Protein AF-A0A7X9JMG4-F1 (afdb_monomer_lite)

Radius of gyration: 15.6 Å; chains: 1; bounding box: 37×18×47 Å

Sequence (71 aa):
PILAINNLKTETEIGEQKGFVSLLVGVFGVIRNPLAHEPKKEWDMSEQDTLDILTTISLIHRKLDESYRFN

Foldseek 3Di:
DQKALDDCPDPVSVVVRVVLVVLVVVLCVVPDDPPDDDDDPPPPADPVNVVVSVVSVVVNVVSRVNIDGDD

pLDDT: mean 86.52, std 15.46, range [48.66, 98.31]

Structure (mmCIF, N/CA/C/O backbone):
data_AF-A0A7X9JMG4-F1
#
_entry.id   AF-A0A7X9JMG4-F1
#
loop_
_atom_site.group_PDB
_atom_site.id
_atom_site.type_symbol
_atom_site.label_atom_id
_atom_site.label_alt_id
_atom_site.label_comp_id
_atom_site.label_asym_id
_atom_site.label_entity_id
_atom_site.label_seq_id
_atom_site.pdbx_PDB_ins_code
_atom_site.Cartn_x
_atom_site.Cartn_y
_atom_site.Cartn_z
_atom_site.occupancy
_atom_site.B_iso_or_equiv
_atom_site.auth_seq_id
_atom_site.auth_comp_id
_atom_site.auth_asym_id
_atom_site.auth_atom_id
_atom_site.pdbx_PDB_model_num
ATOM 1 N N . PRO A 1 1 ? -13.897 3.506 3.792 1.00 86.19 1 PRO A N 1
ATOM 2 C CA . PRO A 1 1 ? -13.460 2.877 2.515 1.00 86.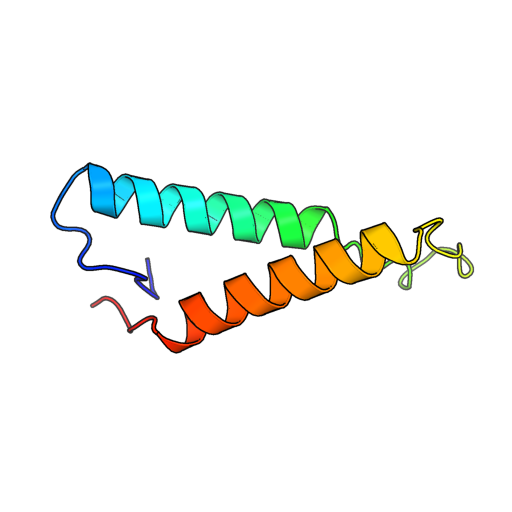19 1 PRO A CA 1
ATOM 3 C C . PRO A 1 1 ? -14.346 1.651 2.257 1.00 86.19 1 PRO A C 1
ATOM 5 O O . PRO A 1 1 ? -15.013 1.240 3.193 1.00 86.19 1 PRO A O 1
ATOM 8 N N . ILE A 1 2 ? -14.391 1.084 1.046 1.00 93.19 2 ILE A N 1
ATOM 9 C CA . ILE A 1 2 ? -15.160 -0.161 0.811 1.00 93.19 2 ILE A CA 1
ATOM 10 C C . ILE A 1 2 ? -14.428 -1.370 1.411 1.00 93.19 2 ILE A C 1
ATOM 12 O O . ILE A 1 2 ? -15.059 -2.256 1.979 1.00 93.19 2 ILE A O 1
ATOM 16 N N . LEU A 1 3 ? -13.097 -1.385 1.306 1.00 96.12 3 LEU A N 1
ATOM 17 C CA . LEU A 1 3 ? -12.221 -2.373 1.931 1.00 96.12 3 LEU A CA 1
ATOM 18 C C . LEU A 1 3 ? -11.400 -1.705 3.034 1.00 96.12 3 LEU A C 1
ATOM 20 O O . LEU A 1 3 ? -10.838 -0.626 2.812 1.00 96.12 3 LEU A O 1
ATOM 24 N N . ALA A 1 4 ? -11.333 -2.338 4.202 1.00 97.12 4 ALA A N 1
ATOM 25 C CA . ALA A 1 4 ? -10.488 -1.915 5.311 1.00 97.12 4 ALA A CA 1
ATOM 26 C C . ALA A 1 4 ? -9.371 -2.933 5.560 1.00 97.12 4 ALA A C 1
ATOM 28 O O . ALA A 1 4 ? -9.609 -4.139 5.533 1.00 97.12 4 ALA A O 1
ATOM 29 N N . ILE A 1 5 ? -8.159 -2.431 5.811 1.00 97.19 5 ILE A N 1
ATOM 30 C CA . ILE A 1 5 ? -6.977 -3.249 6.138 1.00 97.19 5 ILE A CA 1
ATOM 31 C C . ILE A 1 5 ? -6.745 -3.390 7.652 1.00 97.19 5 ILE A C 1
ATOM 33 O O . ILE A 1 5 ? -5.832 -4.089 8.073 1.00 97.19 5 ILE A O 1
ATOM 37 N N . ASN A 1 6 ? -7.540 -2.698 8.474 1.00 95.31 6 ASN A N 1
ATOM 38 C CA . ASN A 1 6 ? -7.523 -2.750 9.939 1.00 95.31 6 ASN A CA 1
ATOM 39 C C . ASN A 1 6 ? -8.893 -2.294 10.496 1.00 95.31 6 ASN A C 1
ATOM 41 O O . ASN A 1 6 ? -9.859 -2.183 9.739 1.00 95.31 6 ASN A O 1
ATOM 45 N N . ASN A 1 7 ? -9.023 -2.045 11.805 1.00 95.44 7 ASN A N 1
ATOM 46 C CA . ASN A 1 7 ? -10.322 -1.738 12.426 1.00 95.44 7 ASN A CA 1
ATOM 47 C C . ASN A 1 7 ? -10.783 -0.278 12.290 1.00 95.44 7 ASN A C 1
ATOM 49 O O . ASN A 1 7 ? -11.925 0.014 12.640 1.00 95.44 7 ASN A O 1
ATOM 53 N N . LEU A 1 8 ? -9.919 0.636 11.832 1.00 96.00 8 LEU A N 1
ATOM 54 C CA . LEU A 1 8 ? -10.211 2.073 11.711 1.00 96.00 8 LEU A CA 1
ATOM 55 C C . LEU A 1 8 ? -10.760 2.726 13.002 1.00 96.00 8 LEU A C 1
ATOM 57 O O . LEU A 1 8 ? -11.542 3.673 12.923 1.00 96.00 8 LEU A O 1
ATOM 61 N N . LYS A 1 9 ? -10.375 2.238 14.191 1.00 97.06 9 LYS A N 1
ATOM 62 C CA . LYS A 1 9 ? -10.865 2.753 15.486 1.00 97.06 9 LYS A CA 1
ATOM 63 C C . LYS A 1 9 ? -9.998 3.876 16.037 1.00 97.06 9 LYS A C 1
ATOM 65 O O . LYS A 1 9 ? -10.501 4.752 16.734 1.00 97.06 9 LYS A O 1
ATOM 70 N N . THR A 1 10 ? -8.701 3.830 15.761 1.00 98.31 10 THR A N 1
ATOM 71 C CA . THR A 1 10 ? -7.720 4.804 16.255 1.00 98.31 10 THR A CA 1
ATOM 72 C C . THR A 1 10 ? -7.213 5.706 15.135 1.00 98.31 10 THR A C 1
ATOM 74 O O . THR A 1 10 ? -7.243 5.339 13.960 1.00 98.31 10 THR A O 1
ATOM 77 N N . GLU A 1 11 ? -6.690 6.883 15.489 1.00 98.19 11 GLU A N 1
ATOM 78 C CA . GLU A 1 11 ? -6.046 7.777 14.515 1.00 98.19 11 GLU A CA 1
ATOM 79 C C . GLU A 1 11 ? -4.890 7.088 13.781 1.00 98.19 11 GLU A C 1
ATOM 81 O O . GLU A 1 11 ? -4.729 7.278 12.576 1.00 98.19 11 GLU A O 1
ATOM 86 N N . THR A 1 12 ? -4.142 6.231 14.479 1.00 98.06 12 THR A N 1
ATOM 87 C CA . THR A 1 12 ? -3.070 5.413 13.901 1.00 98.06 12 THR A CA 1
ATOM 88 C C . THR A 1 12 ? -3.599 4.458 12.834 1.00 98.06 12 THR A C 1
ATOM 90 O O . THR A 1 12 ? -3.076 4.437 11.723 1.00 98.06 12 THR A O 1
ATOM 93 N N . GLU A 1 13 ? -4.660 3.702 13.129 1.00 97.62 13 GLU A N 1
ATOM 94 C CA . GLU A 1 13 ? -5.275 2.766 12.176 1.00 97.62 13 GLU A CA 1
ATOM 95 C C . GLU A 1 13 ? -5.842 3.493 10.948 1.00 97.62 13 GLU A C 1
ATOM 97 O O . GLU A 1 13 ? -5.644 3.065 9.807 1.00 97.62 13 GLU A O 1
ATOM 102 N N . ILE A 1 14 ? -6.499 4.635 11.166 1.00 97.88 14 ILE A N 1
ATOM 103 C CA . ILE A 1 14 ? -7.006 5.491 10.088 1.00 97.88 14 ILE A CA 1
ATOM 104 C C . ILE A 1 14 ? -5.844 6.031 9.241 1.00 97.88 14 ILE A C 1
ATOM 106 O O . ILE A 1 14 ? -5.944 6.090 8.013 1.00 97.88 14 ILE A O 1
ATOM 110 N N . GLY A 1 15 ? -4.745 6.426 9.884 1.00 98.31 15 GLY A N 1
ATOM 111 C CA . GLY A 1 15 ? -3.520 6.865 9.227 1.00 98.31 15 GLY A CA 1
ATOM 112 C C . GLY A 1 15 ? -2.905 5.770 8.359 1.00 98.31 15 GLY A C 1
ATOM 113 O O . GLY A 1 15 ? -2.588 6.029 7.200 1.00 98.31 15 GLY A O 1
ATOM 114 N N . GLU A 1 16 ? -2.814 4.540 8.868 1.00 97.69 16 GLU A N 1
ATOM 115 C CA . GLU A 1 16 ? -2.307 3.386 8.115 1.00 97.69 16 GLU A CA 1
ATOM 116 C C . GLU A 1 16 ? -3.164 3.111 6.875 1.00 97.69 16 GLU A C 1
ATOM 118 O O . GLU A 1 16 ? -2.631 2.981 5.775 1.00 97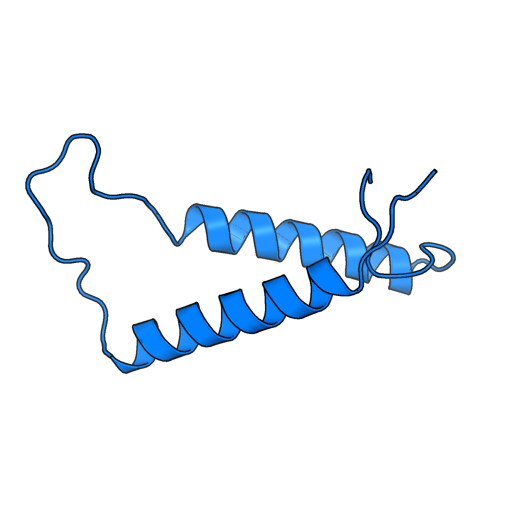.69 16 GLU A O 1
ATOM 123 N N . GLN A 1 17 ? -4.493 3.107 7.013 1.00 97.81 17 GLN A N 1
ATOM 124 C CA . GLN A 1 17 ? -5.401 2.932 5.879 1.00 97.81 17 GLN A CA 1
ATOM 125 C C . GLN A 1 17 ? -5.194 4.012 4.812 1.00 97.81 17 GLN A C 1
ATOM 127 O O . GLN A 1 17 ? -5.163 3.706 3.620 1.00 97.81 17 GLN A O 1
ATOM 132 N N . LYS A 1 18 ? -5.050 5.279 5.221 1.00 98.00 18 LYS A N 1
ATOM 133 C CA . LYS A 1 18 ? -4.777 6.389 4.296 1.00 98.00 18 LYS A CA 1
ATOM 134 C C . LYS A 1 18 ? -3.421 6.224 3.612 1.00 98.00 18 LYS A C 1
ATOM 136 O O . LYS A 1 18 ? -3.339 6.382 2.399 1.00 98.00 18 LYS A O 1
ATOM 141 N N . GLY A 1 19 ? -2.381 5.871 4.367 1.00 97.69 19 GLY A N 1
ATOM 142 C CA . GLY A 1 19 ? -1.044 5.612 3.834 1.00 97.69 19 GLY A CA 1
ATOM 143 C C . GLY A 1 19 ? -1.040 4.468 2.822 1.00 97.69 19 GLY A C 1
ATOM 144 O O . GLY A 1 19 ? -0.454 4.595 1.750 1.00 97.69 19 GLY A O 1
ATOM 145 N N . PHE A 1 20 ? -1.772 3.392 3.113 1.00 97.25 20 PHE A N 1
ATOM 146 C CA . PHE A 1 20 ? -1.928 2.264 2.200 1.00 97.25 20 PHE A CA 1
ATOM 147 C C . PHE A 1 20 ? -2.638 2.663 0.900 1.00 97.25 20 PHE A C 1
ATOM 149 O O . PHE A 1 20 ? -2.185 2.298 -0.181 1.00 97.25 20 PHE A O 1
ATOM 156 N N . VAL A 1 21 ? -3.695 3.478 0.973 1.00 96.50 21 VAL A N 1
ATOM 157 C CA . VAL A 1 21 ? -4.357 4.022 -0.228 1.00 96.50 21 VAL A CA 1
ATOM 158 C C . VAL A 1 21 ? -3.395 4.883 -1.053 1.00 96.50 21 VAL A C 1
ATOM 160 O O . VAL A 1 21 ? -3.332 4.719 -2.270 1.00 96.50 21 VAL A O 1
ATOM 163 N N . SER A 1 22 ? -2.608 5.755 -0.418 1.00 96.56 22 SER A N 1
ATOM 164 C CA . SER A 1 22 ? -1.602 6.567 -1.117 1.00 96.56 22 SER A CA 1
ATOM 165 C C . SER A 1 22 ? -0.537 5.711 -1.807 1.00 96.56 22 SER A C 1
ATOM 167 O O . SER A 1 22 ? -0.154 6.017 -2.936 1.00 96.56 22 SER A O 1
ATOM 169 N N . LEU A 1 23 ? -0.097 4.616 -1.173 1.00 95.25 23 LEU A N 1
ATOM 170 C CA . LEU A 1 23 ? 0.819 3.647 -1.780 1.00 95.25 23 LEU A CA 1
ATOM 171 C C . LEU A 1 23 ? 0.210 3.016 -3.038 1.00 95.25 23 LEU A C 1
ATOM 173 O O . LEU A 1 23 ? 0.869 2.990 -4.072 1.00 95.25 23 LEU A O 1
ATOM 177 N N . LEU A 1 24 ? -1.043 2.551 -2.977 1.00 94.62 24 LEU A N 1
ATOM 178 C CA . LEU A 1 24 ? -1.733 1.957 -4.130 1.00 94.62 24 LEU A CA 1
ATOM 179 C C . LEU A 1 24 ? -1.816 2.929 -5.309 1.00 94.62 24 LEU A C 1
ATOM 181 O O . LEU A 1 24 ? -1.508 2.557 -6.440 1.00 94.62 24 LEU A O 1
ATOM 185 N N . VAL A 1 25 ? -2.197 4.181 -5.040 1.00 93.25 25 VAL A N 1
ATOM 186 C CA . VAL A 1 25 ? -2.263 5.234 -6.064 1.00 93.25 25 VAL A CA 1
ATOM 187 C C . VAL A 1 25 ? -0.877 5.506 -6.653 1.00 93.25 25 VAL A C 1
ATOM 189 O O . VAL A 1 25 ? -0.745 5.622 -7.870 1.00 93.25 25 VAL A O 1
ATOM 192 N N . GLY A 1 26 ? 0.16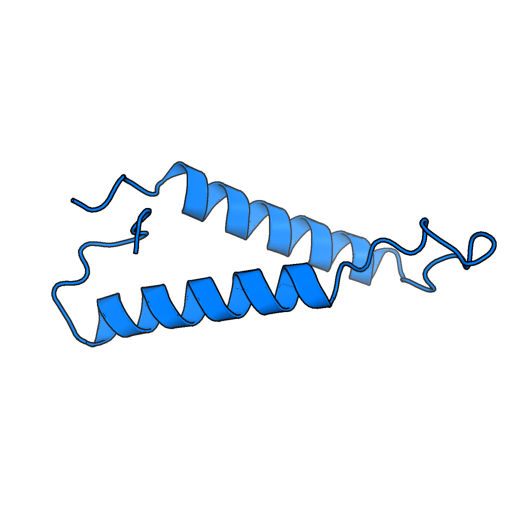0 5.559 -5.814 1.00 91.56 26 GLY A N 1
ATOM 193 C CA . GLY A 1 26 ? 1.542 5.745 -6.253 1.00 91.56 26 GLY A CA 1
ATOM 194 C C . GLY A 1 26 ? 2.036 4.604 -7.144 1.00 91.56 26 GLY A C 1
ATOM 195 O O . GLY A 1 26 ? 2.528 4.856 -8.241 1.00 91.56 26 GLY A O 1
ATOM 196 N N . VAL A 1 27 ? 1.846 3.352 -6.719 1.00 91.00 27 VAL A N 1
ATOM 197 C CA . VAL A 1 27 ? 2.244 2.160 -7.486 1.00 91.00 27 VAL A CA 1
ATOM 198 C C . VAL A 1 27 ? 1.509 2.100 -8.823 1.00 91.00 27 VAL A C 1
ATOM 200 O O . VAL A 1 27 ? 2.142 1.888 -9.854 1.00 91.00 27 VAL A O 1
ATOM 203 N N . PHE A 1 28 ? 0.202 2.373 -8.838 1.00 86.81 28 PHE A N 1
ATOM 204 C CA . PHE A 1 28 ? -0.573 2.437 -10.078 1.00 86.81 28 PHE A CA 1
ATOM 205 C C . PHE A 1 28 ? -0.097 3.560 -11.016 1.00 86.81 28 PHE A C 1
ATOM 207 O O . PHE A 1 28 ? -0.105 3.397 -12.232 1.00 86.81 28 PHE A O 1
ATOM 214 N N . GLY A 1 29 ? 0.347 4.696 -10.470 1.00 84.31 29 GLY A N 1
ATOM 215 C CA . GLY A 1 29 ? 0.902 5.799 -11.258 1.00 84.31 29 GLY A CA 1
ATOM 216 C C . GLY A 1 29 ? 2.292 5.511 -11.839 1.00 84.31 29 GLY A C 1
ATOM 217 O O . GLY A 1 29 ? 2.587 5.941 -12.955 1.00 84.31 29 GLY A O 1
ATOM 218 N N . VAL A 1 30 ? 3.141 4.788 -11.099 1.00 78.69 30 VAL A N 1
ATOM 219 C CA . VAL A 1 30 ? 4.504 4.413 -11.522 1.00 78.69 30 VAL A CA 1
ATOM 220 C C . VAL A 1 30 ? 4.471 3.309 -12.574 1.00 78.69 30 VAL A C 1
ATOM 222 O O . VAL A 1 30 ? 5.181 3.395 -13.577 1.00 78.69 30 VAL A O 1
ATOM 225 N N . ILE A 1 31 ? 3.619 2.300 -12.383 1.00 74.69 31 ILE A N 1
ATOM 226 C CA . ILE A 1 31 ? 3.417 1.220 -13.349 1.00 74.69 31 ILE A CA 1
ATOM 227 C C . ILE A 1 31 ? 2.493 1.740 -14.451 1.00 74.69 31 ILE A C 1
ATOM 229 O O . ILE A 1 31 ? 1.304 1.428 -14.523 1.00 74.69 31 ILE A O 1
ATOM 233 N N . ARG A 1 32 ? 3.038 2.585 -15.327 1.00 64.69 32 ARG A N 1
ATOM 234 C CA . ARG A 1 32 ? 2.324 2.984 -16.540 1.00 64.69 32 ARG A CA 1
ATOM 235 C C . ARG A 1 32 ? 2.236 1.781 -17.471 1.00 64.69 32 ARG A C 1
ATOM 237 O O . ARG A 1 32 ? 3.166 0.991 -17.560 1.00 64.69 32 ARG A O 1
ATOM 244 N N . ASN A 1 33 ? 1.127 1.667 -18.192 1.00 53.62 33 ASN A N 1
ATOM 245 C CA . ASN A 1 33 ? 1.009 0.783 -19.345 1.00 53.62 33 ASN A CA 1
ATOM 246 C C . ASN A 1 33 ? 1.535 1.532 -20.591 1.00 53.62 33 ASN A C 1
ATOM 248 O O . ASN A 1 33 ? 0.774 2.308 -21.173 1.00 53.62 33 ASN A O 1
ATOM 252 N N . PRO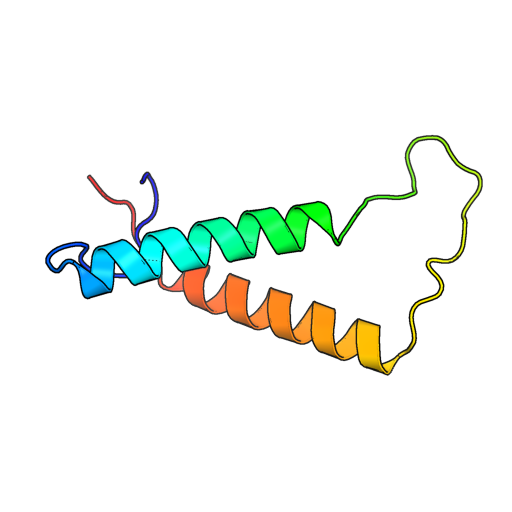 A 1 34 ? 2.800 1.353 -21.024 1.00 48.66 34 PRO A N 1
ATOM 253 C CA . PRO A 1 34 ? 3.326 2.011 -22.223 1.00 48.66 34 PRO A CA 1
ATOM 254 C C . PRO A 1 34 ? 2.688 1.527 -23.542 1.00 48.66 34 PRO A C 1
ATOM 256 O O . PRO A 1 34 ? 3.035 2.043 -24.598 1.00 48.66 34 PRO A O 1
ATOM 259 N N . LEU A 1 35 ? 1.753 0.564 -23.529 1.00 51.88 35 LEU A N 1
ATOM 260 C CA . LEU A 1 35 ? 1.279 -0.116 -24.745 1.00 51.88 35 LEU A CA 1
ATOM 261 C C . LEU A 1 35 ? 0.089 0.527 -25.476 1.00 51.88 35 LEU A C 1
ATOM 263 O O . LEU A 1 35 ? -0.408 -0.078 -26.421 1.00 51.88 35 LEU A O 1
ATOM 267 N N . ALA A 1 36 ? -0.397 1.713 -25.104 1.00 51.00 36 ALA A N 1
ATOM 268 C CA . ALA A 1 36 ? -1.566 2.261 -25.803 1.00 51.00 36 ALA A CA 1
ATOM 269 C C . ALA A 1 36 ? -1.217 2.997 -27.113 1.00 51.00 36 ALA A C 1
ATOM 271 O O . ALA A 1 36 ? -1.909 2.799 -28.109 1.00 51.00 36 ALA A O 1
ATOM 272 N N . HIS A 1 37 ? -0.161 3.826 -27.145 1.00 49.03 37 HIS A N 1
ATOM 273 C CA . HIS A 1 37 ? 0.068 4.741 -28.280 1.00 49.03 37 HIS A CA 1
ATOM 274 C C . HIS A 1 37 ? 1.535 5.023 -28.653 1.00 49.03 37 HIS A C 1
ATOM 276 O O . HIS A 1 37 ? 1.763 5.744 -29.622 1.00 49.03 37 HIS A O 1
ATOM 282 N N . GLU A 1 38 ? 2.528 4.462 -27.955 1.00 50.19 38 GLU A N 1
ATOM 283 C CA . GLU A 1 38 ? 3.945 4.641 -28.309 1.00 50.19 38 GLU A CA 1
ATOM 284 C C . GLU A 1 38 ? 4.565 3.312 -28.779 1.00 50.19 38 GLU A C 1
ATOM 286 O O . GLU A 1 38 ? 4.291 2.263 -28.188 1.00 50.19 38 GLU A O 1
ATOM 291 N N . PRO A 1 39 ? 5.381 3.308 -29.855 1.00 56.00 39 PRO A N 1
ATOM 292 C CA . PRO A 1 39 ? 6.079 2.106 -30.301 1.00 56.00 39 PRO A CA 1
ATOM 293 C C . PRO A 1 39 ? 6.962 1.611 -29.159 1.00 56.00 39 PRO A C 1
ATOM 295 O O . PRO A 1 39 ? 7.797 2.384 -28.701 1.00 56.00 39 PRO A O 1
ATOM 298 N N . LYS A 1 40 ? 6.723 0.364 -28.703 1.00 51.78 40 LYS A N 1
ATOM 299 C CA . LYS A 1 40 ? 7.393 -0.347 -27.592 1.00 51.78 40 LYS A CA 1
ATOM 300 C C . LYS A 1 40 ? 8.699 0.334 -27.173 1.00 51.78 40 LYS A C 1
ATOM 302 O O . LYS A 1 40 ? 9.776 -0.034 -27.637 1.00 51.78 40 LYS A O 1
ATOM 307 N N . LYS A 1 41 ? 8.604 1.330 -26.295 1.00 55.22 41 LYS A N 1
ATOM 308 C CA . LYS A 1 41 ? 9.773 1.812 -25.579 1.00 55.22 41 LYS A CA 1
ATOM 309 C C . LYS A 1 41 ? 10.005 0.756 -24.518 1.00 55.22 41 LYS A C 1
ATOM 311 O O . LYS A 1 41 ? 9.147 0.576 -23.653 1.00 55.22 41 LYS A O 1
ATOM 316 N N . GLU A 1 42 ? 11.083 -0.010 -24.657 1.00 60.19 42 GLU A N 1
ATOM 317 C CA . GLU A 1 42 ? 11.554 -0.854 -23.565 1.00 60.19 42 GLU A CA 1
ATOM 318 C C . GLU A 1 42 ? 11.626 0.052 -22.339 1.00 60.19 42 GLU A C 1
ATOM 320 O O . GLU A 1 42 ? 12.239 1.123 -22.368 1.00 60.19 42 GLU A O 1
ATOM 325 N N . TRP A 1 43 ? 10.837 -0.282 -21.323 1.00 69.75 43 TRP A N 1
ATOM 326 C CA . TRP A 1 43 ? 10.915 0.412 -20.056 1.00 69.75 43 TRP A CA 1
ATOM 327 C C . TRP A 1 43 ? 12.331 0.147 -19.553 1.00 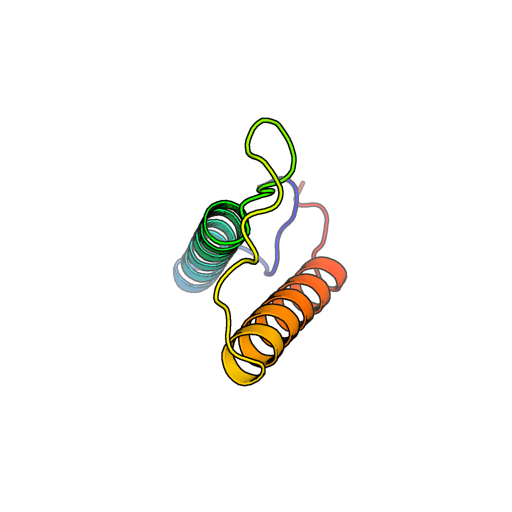69.75 43 TRP A C 1
ATOM 329 O O . TRP A 1 43 ? 12.638 -0.999 -19.238 1.00 69.75 43 TRP A O 1
ATOM 339 N N . ASP A 1 44 ? 13.193 1.169 -19.599 1.00 71.00 44 ASP A N 1
ATOM 340 C CA . ASP A 1 44 ? 14.597 1.091 -19.180 1.00 71.00 44 ASP A CA 1
ATOM 341 C C . ASP A 1 44 ? 14.635 0.898 -17.663 1.00 71.00 44 ASP A C 1
ATOM 343 O O . ASP A 1 44 ? 14.687 1.845 -16.879 1.00 71.00 44 ASP A O 1
ATOM 347 N N . MET A 1 45 ? 14.417 -0.350 -17.274 1.00 78.31 45 MET A N 1
ATOM 348 C CA . MET A 1 45 ? 14.262 -0.823 -15.918 1.00 78.31 45 MET A CA 1
ATOM 349 C C . MET A 1 45 ? 15.297 -1.918 -15.714 1.00 78.31 45 MET A C 1
ATOM 351 O O . MET A 1 45 ? 15.371 -2.868 -16.496 1.00 78.31 45 MET A O 1
ATOM 355 N N . SER A 1 46 ? 16.080 -1.804 -14.647 1.00 87.06 46 SER A N 1
ATOM 356 C CA . SER A 1 46 ? 17.009 -2.867 -14.289 1.00 87.06 46 SER A CA 1
ATOM 357 C C . SER A 1 46 ? 16.267 -4.109 -13.775 1.00 87.06 46 SER A C 1
ATOM 359 O O . SER A 1 46 ? 15.115 -4.055 -13.334 1.00 87.06 46 SER A O 1
ATOM 361 N N . GLU A 1 47 ? 16.939 -5.259 -13.776 1.00 87.06 47 GLU A N 1
ATOM 362 C CA . GLU A 1 47 ? 16.411 -6.461 -13.118 1.00 87.06 47 GLU A CA 1
ATOM 363 C C . GLU A 1 47 ? 16.091 -6.191 -11.637 1.00 87.06 47 GLU A C 1
ATOM 365 O O . GLU A 1 47 ? 15.048 -6.613 -11.140 1.00 87.06 47 GLU A O 1
ATOM 370 N N . GLN A 1 48 ? 16.940 -5.416 -10.954 1.00 91.50 48 GLN A N 1
ATOM 371 C CA . GLN A 1 48 ? 16.742 -5.039 -9.556 1.00 91.50 48 GLN A CA 1
ATOM 372 C C . GLN A 1 48 ? 15.453 -4.228 -9.363 1.00 91.50 48 GLN A C 1
ATOM 374 O O . GLN A 1 48 ? 14.631 -4.579 -8.519 1.00 91.50 48 GLN A O 1
ATOM 379 N N . ASP A 1 49 ? 15.225 -3.211 -10.198 1.00 86.94 49 ASP A N 1
ATOM 380 C CA . ASP A 1 49 ? 13.987 -2.423 -10.163 1.00 86.94 49 ASP A CA 1
ATOM 381 C C . ASP A 1 49 ? 12.755 -3.310 -10.416 1.00 86.94 49 ASP A C 1
ATOM 383 O O . ASP A 1 49 ? 11.717 -3.149 -9.770 1.00 86.94 49 ASP A O 1
ATOM 387 N N . THR A 1 50 ? 12.875 -4.292 -11.319 1.00 86.81 50 THR A N 1
ATOM 388 C CA . THR A 1 50 ? 11.804 -5.261 -11.601 1.00 86.81 50 THR A CA 1
ATOM 389 C C . THR A 1 50 ? 11.466 -6.072 -10.355 1.00 86.81 50 THR A C 1
ATOM 391 O O . THR A 1 50 ? 10.292 -6.211 -9.998 1.00 86.81 50 THR A O 1
ATOM 394 N N . LEU A 1 51 ? 12.485 -6.598 -9.674 1.00 93.31 51 LEU A N 1
ATOM 395 C CA . LEU A 1 51 ? 12.318 -7.384 -8.454 1.00 93.31 51 LEU A CA 1
ATOM 396 C C . LEU A 1 51 ? 11.695 -6.555 -7.328 1.00 93.31 51 LEU A C 1
ATOM 398 O O . LEU A 1 51 ? 10.789 -7.044 -6.646 1.00 93.31 51 LEU A O 1
ATOM 402 N N . ASP A 1 52 ? 12.110 -5.302 -7.162 1.00 92.06 52 ASP A N 1
ATOM 403 C CA . ASP A 1 52 ? 11.586 -4.416 -6.121 1.00 92.06 52 ASP A CA 1
ATOM 404 C C . ASP A 1 52 ? 10.121 -4.039 -6.378 1.00 92.06 52 ASP A C 1
ATOM 406 O O . ASP A 1 52 ? 9.288 -4.071 -5.462 1.00 92.06 52 ASP A O 1
ATOM 410 N N . ILE A 1 53 ? 9.762 -3.771 -7.638 1.00 90.00 53 ILE A N 1
ATOM 411 C CA . ILE A 1 53 ? 8.375 -3.506 -8.040 1.00 90.00 53 ILE A CA 1
ATOM 412 C C . ILE A 1 53 ? 7.506 -4.740 -7.802 1.00 90.00 53 ILE A C 1
ATOM 414 O O . ILE A 1 53 ? 6.462 -4.638 -7.153 1.00 90.00 53 ILE A O 1
ATOM 418 N N . LEU A 1 54 ? 7.930 -5.915 -8.272 1.00 92.44 54 LEU A N 1
ATOM 419 C CA . LEU A 1 54 ? 7.171 -7.154 -8.091 1.00 92.44 54 LEU A CA 1
ATOM 420 C C 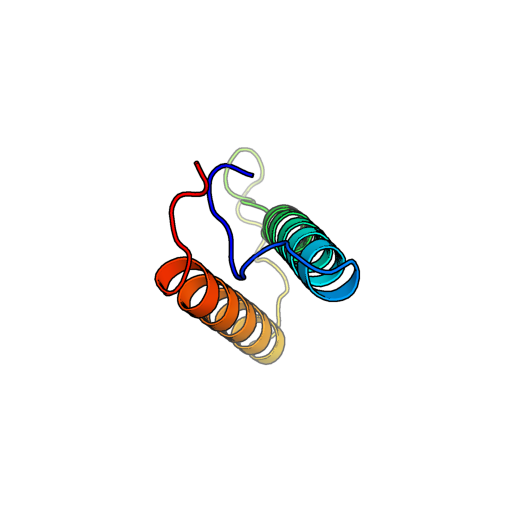. LEU A 1 54 ? 7.025 -7.520 -6.609 1.00 92.44 54 LEU A C 1
ATOM 422 O O . LEU A 1 54 ? 5.949 -7.940 -6.179 1.00 92.44 54 LEU A O 1
ATOM 426 N N . THR A 1 55 ? 8.063 -7.296 -5.804 1.00 95.25 55 THR A N 1
ATOM 427 C CA . THR A 1 55 ? 8.015 -7.511 -4.351 1.00 95.25 55 THR A CA 1
ATOM 428 C C . THR A 1 55 ? 7.035 -6.551 -3.677 1.00 95.25 55 THR A C 1
ATOM 430 O O . THR A 1 55 ? 6.245 -6.968 -2.825 1.00 95.25 55 THR A O 1
ATOM 433 N N . THR A 1 56 ? 7.015 -5.285 -4.099 1.00 95.19 56 THR A N 1
ATOM 434 C CA . THR A 1 56 ? 6.066 -4.276 -3.604 1.00 95.19 56 THR A CA 1
ATOM 435 C C . THR A 1 56 ? 4.624 -4.641 -3.956 1.00 95.19 56 THR A C 1
ATOM 437 O O . THR A 1 56 ? 3.748 -4.615 -3.090 1.00 95.19 56 THR A O 1
ATOM 440 N N . ILE A 1 57 ? 4.372 -5.054 -5.201 1.00 94.94 57 ILE A N 1
ATOM 441 C CA . ILE A 1 57 ? 3.060 -5.549 -5.644 1.00 94.94 57 ILE A CA 1
ATOM 442 C C . ILE A 1 57 ? 2.648 -6.773 -4.819 1.00 94.94 57 ILE A C 1
ATOM 444 O O . ILE A 1 57 ? 1.525 -6.837 -4.323 1.00 94.94 57 ILE A O 1
ATOM 448 N N . SER A 1 58 ? 3.560 -7.722 -4.606 1.00 96.81 58 SER A N 1
ATOM 449 C CA . SER A 1 58 ? 3.299 -8.914 -3.797 1.00 96.81 58 SER A CA 1
ATOM 450 C C . SER A 1 58 ? 2.891 -8.562 -2.359 1.00 96.81 58 SER A C 1
ATOM 452 O O . SER A 1 58 ? 1.946 -9.142 -1.825 1.00 96.81 58 SER A O 1
ATOM 454 N N . LEU A 1 59 ? 3.553 -7.581 -1.733 1.00 96.19 59 LEU A N 1
ATOM 455 C CA . LEU A 1 59 ? 3.175 -7.075 -0.409 1.00 96.19 59 LEU A CA 1
ATOM 456 C C . LEU A 1 59 ? 1.766 -6.470 -0.403 1.00 96.19 59 LEU A C 1
ATOM 458 O O . LEU A 1 59 ? 0.979 -6.752 0.502 1.00 96.19 59 LEU A O 1
ATOM 462 N N . ILE A 1 60 ? 1.453 -5.651 -1.408 1.00 96.50 60 ILE A N 1
ATOM 463 C CA . ILE A 1 60 ? 0.136 -5.035 -1.574 1.00 96.50 60 ILE A CA 1
ATOM 464 C C . ILE A 1 60 ? -0.958 -6.100 -1.666 1.00 96.50 60 ILE A C 1
ATOM 466 O O . ILE A 1 60 ? -1.954 -6.002 -0.951 1.00 96.50 60 ILE A O 1
ATOM 470 N N . HIS A 1 61 ? -0.761 -7.120 -2.504 1.00 96.31 61 HIS A N 1
ATOM 471 C CA . HIS A 1 61 ? -1.734 -8.195 -2.677 1.00 96.31 61 HIS A CA 1
ATOM 472 C C . HIS A 1 61 ? -2.001 -8.939 -1.368 1.00 96.31 61 HIS A C 1
ATOM 474 O O . HIS A 1 61 ? -3.159 -9.077 -0.997 1.00 96.31 61 HIS A O 1
ATOM 480 N N . ARG A 1 62 ? -0.959 -9.300 -0.602 1.00 97.12 62 ARG A N 1
ATOM 481 C CA . ARG A 1 62 ? -1.150 -9.950 0.709 1.00 97.12 62 ARG A CA 1
ATOM 482 C C . ARG A 1 62 ? -1.990 -9.103 1.668 1.00 97.12 62 ARG A C 1
ATOM 484 O O . ARG A 1 62 ? -2.892 -9.625 2.310 1.00 97.12 62 ARG A O 1
ATOM 491 N N . LYS A 1 63 ? -1.742 -7.789 1.732 1.00 95.75 63 LYS A N 1
ATOM 492 C CA . LYS A 1 63 ? -2.549 -6.879 2.567 1.00 95.75 63 LYS A CA 1
ATOM 493 C C . LYS A 1 63 ? -3.997 -6.746 2.082 1.00 95.75 63 LYS A C 1
ATOM 495 O O . LYS A 1 63 ? -4.888 -6.537 2.899 1.00 95.75 63 LYS A O 1
ATOM 500 N N . LEU A 1 64 ? -4.240 -6.829 0.773 1.00 96.12 64 LEU A N 1
ATOM 501 C CA . LEU A 1 64 ? -5.594 -6.809 0.212 1.00 96.12 64 LEU A CA 1
ATOM 502 C C . LEU A 1 64 ? -6.341 -8.122 0.464 1.00 96.12 64 LEU A C 1
ATOM 504 O O . LEU A 1 64 ? -7.530 -8.073 0.765 1.00 96.12 64 LEU A O 1
ATOM 508 N N . ASP A 1 65 ? -5.659 -9.263 0.400 1.00 96.94 65 ASP A N 1
ATOM 509 C CA . ASP A 1 65 ? -6.251 -10.574 0.690 1.00 96.94 65 ASP A CA 1
ATOM 510 C C . ASP A 1 65 ? -6.712 -10.683 2.153 1.00 96.94 65 ASP A C 1
ATOM 512 O O . ASP A 1 65 ? -7.722 -11.318 2.447 1.00 96.94 65 ASP A O 1
ATOM 516 N N . GLU A 1 66 ? -6.009 -10.016 3.072 1.00 95.75 66 GLU A N 1
ATOM 517 C CA . GLU A 1 66 ? -6.385 -9.908 4.489 1.00 95.75 66 GLU A CA 1
ATOM 518 C C . GLU A 1 66 ? -7.453 -8.832 4.760 1.00 95.75 66 GLU A C 1
ATOM 520 O O . GLU A 1 66 ? -7.969 -8.730 5.876 1.00 95.75 66 GLU A O 1
ATOM 525 N N . SER A 1 67 ? -7.792 -8.010 3.762 1.00 96.88 67 SER A N 1
ATOM 526 C CA . SER A 1 67 ? -8.776 -6.943 3.927 1.00 96.88 67 SER A CA 1
ATOM 527 C C . SER A 1 67 ? -10.201 -7.488 4.002 1.00 96.88 67 SER A C 1
ATOM 529 O O . SER A 1 67 ? -10.530 -8.555 3.484 1.00 96.88 67 SER A O 1
ATOM 531 N N . TYR A 1 68 ? -11.085 -6.719 4.628 1.00 96.44 68 TYR A N 1
ATOM 532 C CA . TYR A 1 68 ? -12.497 -7.067 4.735 1.00 96.44 68 TYR A CA 1
ATOM 533 C C . TYR A 1 68 ? -13.381 -5.919 4.262 1.00 96.44 68 TYR A C 1
ATOM 535 O O . TYR A 1 68 ? -12.984 -4.749 4.238 1.00 96.44 68 TYR A O 1
ATOM 543 N N . ARG A 1 69 ? -14.614 -6.258 3.874 1.00 95.62 69 ARG A N 1
ATOM 544 C CA . ARG A 1 69 ? -15.610 -5.264 3.482 1.00 95.62 69 ARG A CA 1
ATOM 545 C C . ARG A 1 69 ? -16.008 -4.441 4.702 1.00 95.62 69 ARG A C 1
ATOM 547 O O . ARG A 1 69 ? -16.543 -4.979 5.668 1.00 95.62 69 ARG A O 1
ATOM 554 N N . PHE A 1 70 ? -15.735 -3.147 4.639 1.00 90.12 70 PHE A N 1
ATOM 555 C CA . PHE A 1 70 ? -16.059 -2.208 5.699 1.00 90.12 70 PHE A CA 1
ATOM 556 C C . PHE A 1 70 ? -17.489 -1.709 5.479 1.00 90.12 70 PHE A C 1
ATOM 558 O O . PHE A 1 70 ? -17.780 -1.104 4.443 1.00 90.12 70 PHE A O 1
ATOM 565 N N . ASN A 1 71 ? -18.372 -2.053 6.416 1.00 78.81 71 ASN A N 1
ATOM 566 C CA . ASN A 1 71 ? -19.784 -1.670 6.412 1.00 78.81 71 ASN A CA 1
ATOM 567 C C . ASN A 1 71 ? -19.986 -0.319 7.093 1.00 78.81 71 ASN A C 1
ATOM 569 O O . ASN A 1 71 ? -19.383 -0.119 8.171 1.00 78.81 71 ASN A O 1
#

Secondary structure (DSSP, 8-state):
--EESS---SHHHHHHHHHHHHHHHHHHHHS--TTTTSS-------HHHHHHHHHHHHHHHHHHHT-EE--